Protein AF-A0A183Q7B4-F1 (afdb_monomer)

Solvent-accessible surface area (backbone atoms only — not comparable to full-atom values): 4369 Å² total; per-residue (Å²): 133,82,49,43,60,90,56,91,87,58,72,97,38,46,81,46,87,74,86,76,53,60,95,85,68,56,67,62,88,87,62,90,70,93,73,93,79,77,99,66,94,79,86,87,78,90,76,81,84,89,77,80,90,82,88,130

pLDDT: mean 91.22, std 5.42, range [68.0, 96.56]

Secondary structure (DSSP, 8-state):
-----SSSS--S-TT-------TT-PPPTT---S---S-S-----S----------

Radius of gyration: 21.55 Å; Cα contacts (8 Å, |Δi|>4): 21; chains: 1; bounding box: 42×32×58 Å

InterPro domains:
  IPR009000 Translation protein, beta-barrel domain superfamily [SSF50447] (1-52)

Foldseek 3Di:
DQWDDPDDPDDPGRPPDPDQDDPVPDGDPPRDDDDDDDPDDDDDPPDDDPDDDDDD

Mean predicted aligned error: 6.46 Å

Structure (mmCIF, N/CA/C/O backbone):
data_AF-A0A183Q7B4-F1
#
_entry.id   AF-A0A183Q7B4-F1
#
loop_
_atom_site.group_PDB
_atom_site.id
_atom_site.type_symbol
_atom_site.label_atom_id
_atom_site.label_alt_id
_atom_site.label_comp_id
_atom_site.label_asym_id
_atom_site.label_entity_id
_atom_site.label_seq_id
_atom_site.pdbx_PDB_ins_code
_atom_site.Cartn_x
_atom_site.Cartn_y
_atom_site.Cartn_z
_atom_site.occupancy
_atom_site.B_iso_or_equiv
_atom_site.auth_seq_id
_atom_site.auth_comp_id
_atom_site.auth_asym_id
_atom_site.auth_atom_id
_atom_site.pdbx_PDB_model_num
ATOM 1 N N . MET A 1 1 ? -1.572 -2.232 -6.970 1.00 79.00 1 MET A N 1
ATOM 2 C CA . MET A 1 1 ? -0.633 -2.519 -8.073 1.00 79.00 1 MET A CA 1
ATOM 3 C C . MET A 1 1 ? -0.474 -4.015 -8.138 1.00 79.00 1 MET A C 1
ATOM 5 O O . MET A 1 1 ? -0.337 -4.627 -7.085 1.00 79.00 1 MET A O 1
ATOM 9 N N . LYS A 1 2 ? -0.551 -4.589 -9.333 1.00 86.19 2 LYS A N 1
ATOM 10 C CA . LYS A 1 2 ? -0.143 -5.977 -9.537 1.00 86.19 2 LYS A CA 1
ATOM 11 C C . LYS A 1 2 ? 1.376 -5.954 -9.731 1.00 86.19 2 LYS A C 1
ATOM 13 O O . LYS A 1 2 ? 1.876 -5.043 -10.385 1.00 86.19 2 LYS A O 1
ATOM 18 N N . GLY A 1 3 ? 2.089 -6.843 -9.051 1.00 92.00 3 GLY A N 1
ATOM 19 C CA . GLY A 1 3 ? 3.541 -6.950 -9.171 1.00 92.00 3 GLY A CA 1
ATOM 20 C C . GLY A 1 3 ? 3.967 -7.597 -10.492 1.00 92.00 3 GLY A C 1
ATOM 21 O O . GLY A 1 3 ? 3.123 -7.888 -11.340 1.00 92.00 3 GLY A O 1
ATOM 22 N N . GLY A 1 4 ? 5.268 -7.834 -10.659 1.00 93.19 4 GLY A N 1
ATOM 23 C CA . GLY A 1 4 ? 5.781 -8.624 -11.782 1.00 93.19 4 GLY A CA 1
ATOM 24 C C . GLY A 1 4 ? 5.369 -10.104 -11.699 1.00 93.19 4 GLY A C 1
ATOM 25 O O . GLY A 1 4 ? 5.051 -10.584 -10.607 1.00 93.19 4 GLY A O 1
ATOM 26 N N . PRO A 1 5 ? 5.384 -10.842 -12.825 1.00 94.50 5 PRO A N 1
ATOM 27 C CA . PRO A 1 5 ? 5.113 -12.277 -12.844 1.00 94.50 5 PRO A CA 1
ATOM 28 C C . PRO A 1 5 ? 6.103 -13.034 -11.954 1.00 9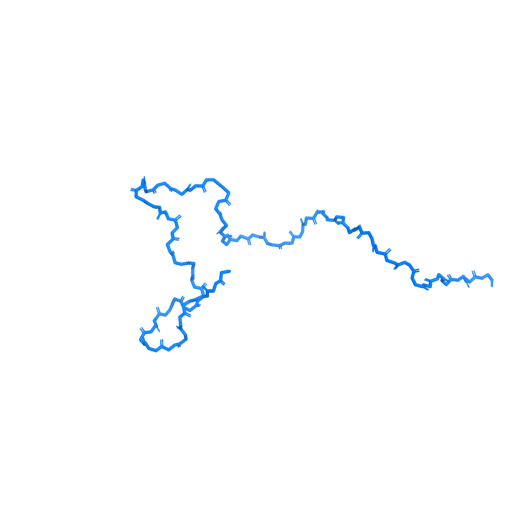4.50 5 PRO A C 1
ATOM 30 O O . PRO A 1 5 ? 7.281 -12.697 -11.909 1.00 94.50 5 PRO A O 1
ATOM 33 N N . ALA A 1 6 ? 5.628 -14.070 -11.258 1.00 93.44 6 ALA A N 1
ATOM 34 C CA . ALA A 1 6 ? 6.444 -14.886 -10.352 1.00 93.44 6 ALA A CA 1
ATOM 35 C C . ALA A 1 6 ? 7.435 -15.824 -11.070 1.00 93.44 6 ALA A C 1
ATOM 37 O O . ALA A 1 6 ? 8.343 -16.354 -10.438 1.00 93.44 6 ALA A O 1
ATOM 38 N N . ALA A 1 7 ? 7.250 -16.040 -12.375 1.00 92.69 7 ALA A N 1
ATOM 39 C CA . ALA A 1 7 ? 8.017 -16.972 -13.199 1.00 92.69 7 ALA A CA 1
ATOM 40 C C . ALA A 1 7 ? 8.368 -16.347 -14.565 1.00 92.69 7 ALA A C 1
ATOM 42 O O . ALA A 1 7 ? 8.163 -15.151 -14.774 1.00 92.69 7 ALA A O 1
ATOM 43 N N . HIS A 1 8 ? 8.895 -17.165 -15.487 1.00 92.06 8 HIS A N 1
ATOM 44 C CA . HIS A 1 8 ? 9.330 -16.778 -16.841 1.00 92.06 8 HIS A CA 1
ATOM 45 C C . HIS A 1 8 ? 10.460 -15.737 -16.861 1.00 92.06 8 HIS A C 1
ATOM 47 O O . HIS A 1 8 ? 10.352 -14.686 -17.484 1.00 92.06 8 HIS A O 1
ATOM 53 N N . GLY A 1 9 ? 11.558 -16.021 -16.152 1.00 91.88 9 GLY A N 1
ATOM 54 C CA . GLY A 1 9 ? 12.762 -15.179 -16.193 1.00 91.88 9 GLY A CA 1
ATOM 55 C C . GLY A 1 9 ? 12.653 -13.855 -15.427 1.00 91.88 9 GLY A C 1
ATOM 56 O O . GLY A 1 9 ? 13.542 -13.011 -15.528 1.00 91.88 9 GLY A O 1
ATOM 57 N N . SER A 1 10 ? 11.596 -13.657 -14.634 1.00 91.62 10 SER A N 1
ATOM 58 C CA . SER A 1 10 ? 11.483 -12.493 -13.755 1.00 91.62 10 SER A CA 1
ATOM 59 C C . SER A 1 10 ? 12.548 -12.519 -12.654 1.00 91.62 10 SER A C 1
ATOM 61 O O . SER A 1 10 ? 12.633 -13.462 -11.868 1.00 91.62 10 SER A O 1
ATOM 63 N N . THR A 1 11 ? 13.358 -11.460 -12.556 1.00 91.00 11 THR A N 1
ATOM 64 C CA . THR A 1 11 ? 14.425 -11.352 -11.552 1.00 91.00 11 THR A CA 1
ATOM 65 C C . THR A 1 11 ? 14.245 -10.117 -10.673 1.00 91.00 11 THR A C 1
ATOM 67 O O . THR A 1 11 ? 14.334 -8.971 -11.104 1.00 91.00 11 THR A O 1
ATOM 70 N N . LYS A 1 12 ? 13.995 -10.341 -9.377 1.00 90.56 12 LYS A N 1
ATOM 71 C CA . LYS A 1 12 ? 13.955 -9.294 -8.334 1.00 90.56 12 LYS A CA 1
ATOM 72 C C . LYS A 1 12 ? 12.924 -8.163 -8.556 1.00 90.56 12 LYS A C 1
ATOM 74 O O . LYS A 1 12 ? 12.994 -7.156 -7.849 1.00 90.56 12 LYS A O 1
ATOM 79 N N . PHE A 1 13 ? 11.940 -8.316 -9.454 1.00 93.31 13 PHE A N 1
ATOM 80 C CA . PHE A 1 13 ? 10.892 -7.306 -9.698 1.00 93.31 13 PHE A CA 1
ATOM 81 C C . PHE A 1 13 ? 9.454 -7.740 -9.361 1.00 93.31 13 PHE A C 1
ATOM 83 O O . PHE A 1 13 ? 8.519 -6.966 -9.546 1.00 93.31 13 PHE A O 1
ATOM 90 N N . HIS A 1 14 ? 9.275 -8.906 -8.734 1.00 93.75 14 HIS A N 1
ATOM 91 C CA . HIS A 1 14 ? 7.981 -9.468 -8.312 1.00 93.75 14 HIS A CA 1
ATOM 92 C C . HIS A 1 14 ? 7.071 -8.508 -7.535 1.00 93.75 14 HIS A C 1
ATOM 94 O O . HIS A 1 14 ? 5.858 -8.548 -7.682 1.00 93.75 14 HIS A O 1
ATOM 100 N N . ARG A 1 15 ? 7.643 -7.632 -6.699 1.00 94.62 15 ARG A N 1
ATOM 101 C CA . ARG A 1 15 ? 6.897 -6.654 -5.880 1.00 94.62 15 ARG A CA 1
ATOM 102 C C . ARG A 1 15 ? 7.292 -5.206 -6.170 1.00 94.62 15 ARG A C 1
ATOM 104 O O . ARG A 1 15 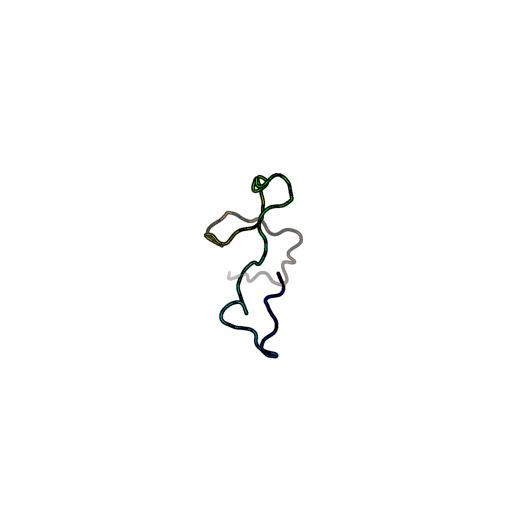? 6.892 -4.305 -5.436 1.00 94.62 15 ARG A O 1
ATOM 111 N N . ARG A 1 16 ? 8.114 -4.981 -7.200 1.00 92.06 16 ARG A N 1
ATOM 112 C CA . ARG A 1 16 ? 8.553 -3.634 -7.577 1.00 92.06 16 ARG A CA 1
ATOM 113 C C . ARG A 1 16 ? 7.416 -2.875 -8.251 1.00 92.06 16 ARG A C 1
ATOM 115 O O . ARG A 1 16 ? 6.467 -3.462 -8.759 1.00 92.06 16 ARG A O 1
ATOM 122 N N . MET A 1 17 ? 7.543 -1.553 -8.244 1.00 91.38 17 MET A N 1
ATOM 123 C CA . MET A 1 17 ? 6.534 -0.653 -8.787 1.00 91.38 17 MET A CA 1
ATOM 124 C C . MET A 1 17 ? 6.428 -0.670 -10.310 1.00 91.38 17 MET A C 1
ATOM 126 O O . MET A 1 17 ? 5.332 -0.505 -10.838 1.00 91.38 17 MET A O 1
ATOM 130 N N . GLY A 1 1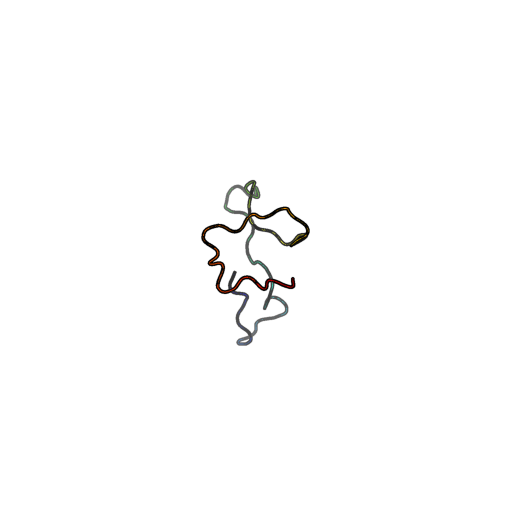8 ? 7.552 -0.878 -10.996 1.00 91.06 18 GLY A N 1
ATOM 131 C CA . GLY A 1 18 ? 7.650 -0.669 -12.436 1.00 91.06 18 GLY A CA 1
ATOM 132 C C . GLY A 1 18 ? 7.958 0.793 -12.763 1.00 91.06 18 GLY A C 1
ATOM 133 O O . GLY A 1 18 ? 8.695 1.443 -12.026 1.00 91.06 18 GLY A O 1
ATOM 134 N N . SER A 1 19 ? 7.427 1.287 -13.882 1.00 91.19 19 SER A N 1
ATOM 135 C CA . SER A 1 19 ? 7.693 2.643 -14.375 1.00 91.19 19 SER A CA 1
ATOM 136 C C . SER A 1 19 ? 6.993 3.735 -13.550 1.00 91.19 19 SER A C 1
ATOM 138 O O . SER A 1 19 ? 5.813 3.615 -13.202 1.00 91.19 19 SER A O 1
ATOM 140 N N . ASN A 1 20 ? 7.713 4.832 -13.286 1.00 89.81 20 ASN A N 1
ATOM 141 C CA . ASN A 1 20 ? 7.269 5.924 -12.409 1.00 89.81 20 ASN A CA 1
ATOM 142 C C . ASN A 1 20 ? 7.019 7.250 -13.140 1.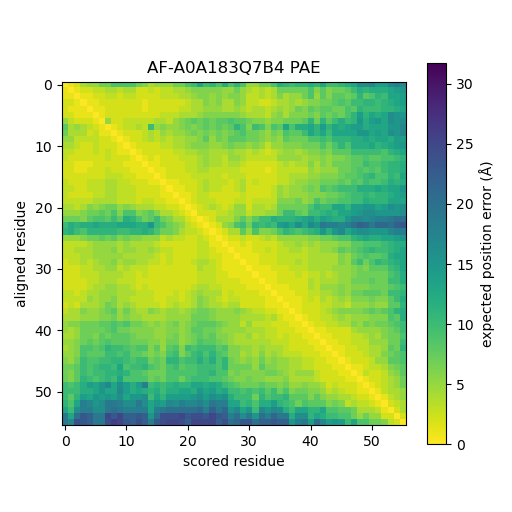00 89.81 20 ASN A C 1
ATOM 144 O O . ASN A 1 20 ? 6.246 8.068 -12.638 1.00 89.81 20 ASN A O 1
ATOM 148 N N . ALA A 1 21 ? 7.645 7.449 -14.300 1.00 91.12 21 ALA A N 1
ATOM 149 C CA . ALA A 1 21 ? 7.581 8.669 -15.097 1.00 91.12 21 ALA A CA 1
ATOM 150 C C . ALA A 1 21 ? 7.254 8.337 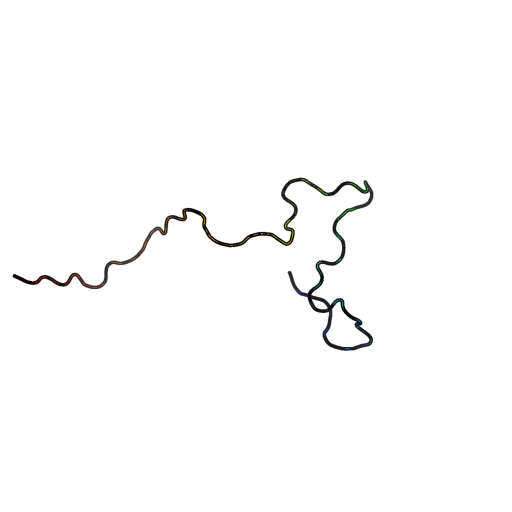-16.562 1.00 91.12 21 ALA A C 1
ATOM 152 O O . ALA A 1 21 ? 7.481 7.214 -17.019 1.00 91.12 21 ALA A O 1
ATOM 153 N N . GLY A 1 22 ? 6.669 9.309 -17.263 1.00 87.62 22 GLY A N 1
ATOM 154 C CA . GLY A 1 22 ? 6.375 9.236 -18.6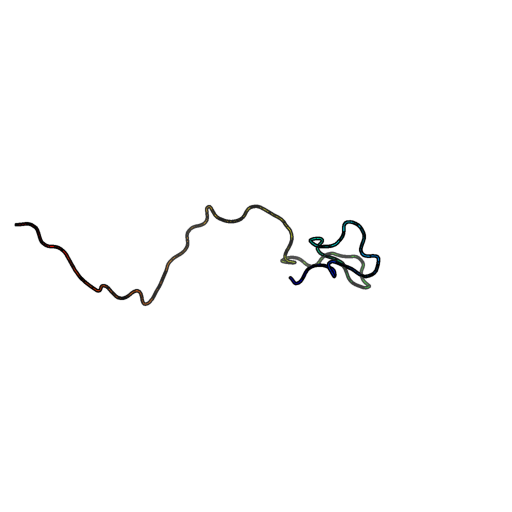95 1.00 87.62 22 GLY A CA 1
ATOM 155 C C . GLY A 1 22 ? 7.439 9.938 -19.540 1.00 87.62 22 GLY A C 1
ATOM 156 O O . GLY A 1 22 ? 8.558 10.157 -19.085 1.00 87.62 22 GLY A O 1
ATOM 157 N N . ILE A 1 23 ? 7.060 10.324 -20.760 1.00 85.56 23 ILE A N 1
ATOM 158 C CA . ILE A 1 23 ? 7.937 10.949 -21.770 1.00 85.56 23 ILE A CA 1
ATOM 159 C C . ILE A 1 23 ? 8.630 12.214 -21.241 1.00 85.56 23 ILE A C 1
ATOM 161 O O . ILE A 1 23 ? 9.793 12.453 -21.538 1.00 85.56 23 ILE A O 1
ATOM 165 N N . GLU A 1 24 ? 7.942 12.989 -20.407 1.00 83.31 24 GLU A N 1
ATOM 166 C CA . GLU A 1 24 ? 8.451 14.247 -19.848 1.00 83.31 24 GLU A CA 1
ATOM 167 C C . GLU A 1 24 ? 9.518 14.049 -18.756 1.00 83.31 24 GLU A C 1
ATOM 169 O O . GLU A 1 24 ? 10.094 15.018 -18.274 1.00 83.31 24 GLU A O 1
ATOM 174 N N . GLY A 1 25 ? 9.766 12.810 -18.308 1.00 87.50 25 GLY A N 1
ATOM 175 C CA . GLY A 1 25 ? 10.775 12.482 -17.291 1.00 87.50 25 GLY A CA 1
ATOM 176 C C . GLY A 1 25 ? 10.438 12.934 -15.862 1.00 87.50 25 GLY A C 1
ATOM 177 O O . GLY A 1 25 ? 11.091 12.507 -14.911 1.00 87.50 25 GLY A O 1
ATOM 178 N N . VAL A 1 26 ? 9.393 13.744 -15.680 1.00 92.31 26 VAL A N 1
ATOM 179 C CA . VAL A 1 26 ? 8.942 14.224 -14.369 1.00 92.31 26 VAL A CA 1
ATOM 180 C C . VAL A 1 26 ? 7.981 13.222 -13.723 1.00 92.31 26 VAL A C 1
ATOM 182 O O . VAL A 1 26 ? 7.116 12.639 -14.378 1.00 92.31 26 VAL A O 1
ATOM 185 N N . ILE A 1 27 ? 8.110 13.031 -12.405 1.00 91.94 27 ILE A N 1
ATOM 186 C CA . ILE A 1 27 ? 7.164 12.242 -11.605 1.00 91.94 27 ILE A CA 1
ATOM 187 C C . ILE A 1 27 ? 5.981 13.144 -11.207 1.00 91.94 27 ILE A C 1
ATOM 189 O O . ILE A 1 27 ? 6.188 14.123 -10.485 1.00 91.94 27 ILE A O 1
ATOM 193 N N . PRO A 1 28 ? 4.735 12.826 -11.609 1.00 92.06 28 PRO A N 1
ATOM 194 C CA . PRO A 1 28 ? 3.570 13.634 -11.252 1.00 92.06 28 PRO A CA 1
ATOM 195 C C . PRO A 1 28 ? 3.342 13.709 -9.735 1.00 92.06 28 PRO A C 1
ATOM 197 O O . PRO A 1 28 ? 3.475 12.709 -9.019 1.00 92.06 28 PRO A O 1
ATOM 200 N N . ARG A 1 29 ? 2.920 14.876 -9.228 1.00 92.75 29 ARG A N 1
ATOM 201 C CA . ARG A 1 29 ? 2.527 15.019 -7.815 1.00 92.75 29 ARG A CA 1
ATOM 202 C C . ARG A 1 29 ? 1.326 14.121 -7.503 1.00 92.75 29 ARG A C 1
ATOM 204 O O . ARG A 1 29 ? 0.423 13.965 -8.316 1.00 92.75 29 ARG A O 1
ATOM 211 N N . GLY A 1 30 ? 1.327 13.506 -6.320 1.00 92.62 30 GLY A N 1
ATOM 212 C CA . GLY A 1 30 ? 0.284 12.558 -5.909 1.00 92.62 30 GLY A CA 1
ATOM 213 C C . GLY A 1 30 ? 0.423 11.148 -6.501 1.00 92.62 30 GLY A C 1
ATOM 214 O O . GLY A 1 30 ? -0.386 10.275 -6.175 1.00 92.62 30 GLY A O 1
ATOM 215 N N . LYS A 1 31 ? 1.455 10.879 -7.321 1.00 92.75 31 LYS A N 1
ATOM 216 C CA . LYS A 1 31 ? 1.786 9.516 -7.761 1.00 92.75 31 LYS A CA 1
ATOM 217 C C . LYS A 1 31 ? 1.967 8.611 -6.539 1.00 92.75 31 LYS A C 1
ATOM 219 O O . LYS A 1 31 ? 2.688 8.932 -5.597 1.00 92.75 31 LYS A O 1
ATOM 224 N N . ARG A 1 32 ? 1.282 7.465 -6.546 1.00 92.56 32 ARG A N 1
ATOM 225 C CA . ARG A 1 32 ? 1.295 6.511 -5.429 1.00 92.56 32 ARG A CA 1
ATOM 226 C C . ARG A 1 32 ? 2.661 5.830 -5.362 1.00 92.56 32 ARG A C 1
ATOM 228 O O . ARG A 1 32 ? 2.966 5.034 -6.242 1.00 92.56 32 ARG A O 1
ATOM 235 N N . MET A 1 33 ? 3.428 6.125 -4.314 1.00 94.56 33 MET A N 1
ATOM 236 C CA . MET A 1 33 ? 4.753 5.562 -4.034 1.00 94.56 33 MET A CA 1
ATOM 237 C C . MET A 1 33 ? 4.753 4.777 -2.713 1.00 94.56 33 MET A C 1
ATOM 239 O O . MET A 1 33 ? 3.806 4.871 -1.929 1.00 94.56 33 MET A O 1
ATOM 243 N N . ALA A 1 34 ? 5.805 3.993 -2.461 1.00 94.06 34 ALA A N 1
ATOM 244 C CA . ALA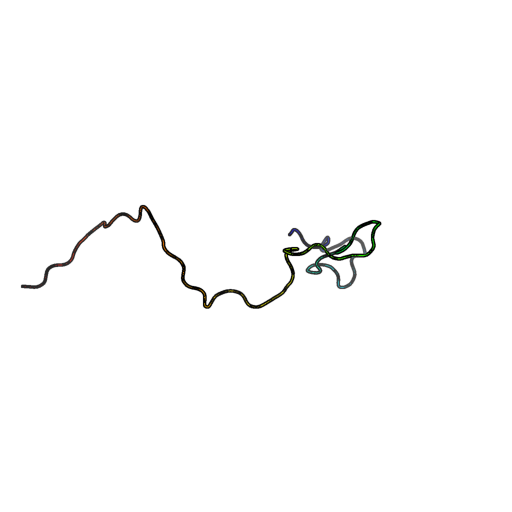 A 1 34 ? 6.015 3.389 -1.146 1.00 94.06 34 ALA A CA 1
ATOM 245 C C . ALA A 1 34 ? 6.236 4.485 -0.087 1.00 94.06 34 ALA A C 1
ATOM 247 O O . ALA A 1 34 ? 6.890 5.489 -0.356 1.00 94.06 34 ALA A O 1
ATOM 248 N N . GLY A 1 35 ? 5.685 4.293 1.110 1.00 94.44 35 GLY A N 1
ATOM 249 C CA . GLY A 1 35 ? 5.765 5.252 2.208 1.00 94.44 35 GLY A CA 1
ATOM 250 C C . GLY A 1 35 ? 5.008 4.754 3.437 1.00 94.44 35 GLY A C 1
ATOM 251 O O . GLY A 1 35 ? 4.498 3.632 3.448 1.00 94.44 35 GLY A O 1
ATOM 252 N N . VAL A 1 36 ? 4.921 5.592 4.470 1.00 96.56 36 VAL A N 1
ATOM 253 C CA . VAL A 1 36 ? 4.260 5.237 5.733 1.00 96.56 36 VAL A CA 1
ATOM 254 C C . VAL A 1 36 ? 2.750 5.078 5.534 1.00 96.56 36 VAL A C 1
ATOM 256 O O . VAL A 1 36 ? 2.064 5.983 5.042 1.00 96.56 36 VAL A O 1
ATOM 259 N N . MET A 1 37 ? 2.231 3.925 5.951 1.00 96.25 37 MET A N 1
ATOM 260 C CA . MET A 1 37 ? 0.811 3.582 5.944 1.00 96.25 37 MET A CA 1
ATOM 261 C C . MET A 1 37 ? 0.284 3.516 7.381 1.00 96.25 37 MET A C 1
ATOM 263 O O . MET A 1 37 ? 0.973 3.027 8.267 1.00 96.25 37 MET A O 1
ATOM 267 N N . GLY A 1 38 ? -0.949 3.978 7.601 1.00 95.12 38 GLY A N 1
ATOM 268 C CA . GLY A 1 38 ? -1.554 4.035 8.936 1.00 95.12 38 GLY A CA 1
ATOM 269 C C . GLY A 1 38 ? -1.211 5.321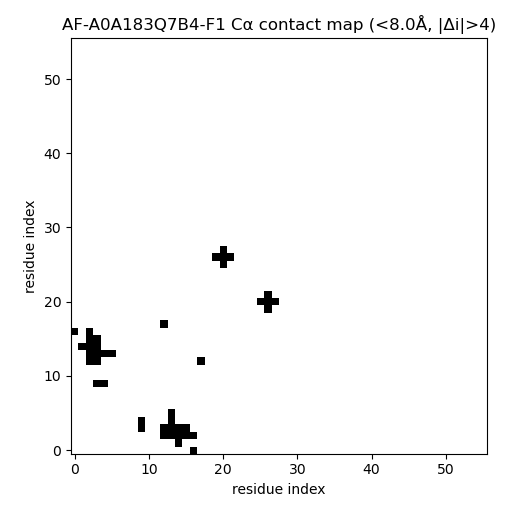 9.691 1.00 95.12 38 GLY A C 1
ATOM 270 O O . GLY A 1 38 ? -0.727 6.278 9.087 1.00 95.12 38 GLY A O 1
ATOM 271 N N . ASN A 1 39 ? -1.521 5.344 10.992 1.00 96.19 39 ASN A N 1
ATOM 272 C CA . ASN A 1 39 ? -1.366 6.500 11.887 1.00 96.19 39 ASN A CA 1
ATOM 273 C C . ASN A 1 39 ? -1.991 7.802 11.342 1.00 96.19 39 ASN A C 1
ATOM 275 O O . ASN A 1 39 ? -1.375 8.865 11.330 1.00 96.19 39 ASN A O 1
ATOM 279 N N . ARG A 1 40 ? -3.211 7.702 10.806 1.00 95.06 40 ARG A N 1
ATOM 280 C CA . ARG A 1 40 ? -3.978 8.839 10.281 1.00 95.06 40 ARG A CA 1
ATOM 281 C C . ARG A 1 40 ? -5.398 8.753 10.809 1.00 95.06 40 ARG A C 1
ATOM 283 O O . ARG A 1 40 ? -5.969 7.663 10.840 1.00 95.06 40 ARG A O 1
ATOM 290 N N . PHE A 1 41 ? -5.972 9.895 11.171 1.00 96.12 41 PHE A N 1
ATOM 291 C CA . PHE A 1 41 ? -7.380 9.970 11.543 1.00 96.12 41 PHE A CA 1
ATOM 292 C C . PHE A 1 41 ? -8.264 9.521 10.373 1.00 96.12 41 PHE A C 1
ATOM 294 O O . PHE A 1 41 ? -8.074 9.945 9.231 1.00 96.12 41 PHE A O 1
ATOM 301 N N . ARG A 1 42 ? -9.229 8.642 10.660 1.00 95.12 42 ARG A N 1
ATOM 302 C CA . ARG A 1 42 ? -10.209 8.135 9.695 1.00 95.12 42 ARG A CA 1
ATOM 303 C C . ARG A 1 42 ? -11.559 7.997 10.386 1.00 95.12 42 ARG A C 1
ATOM 305 O O . ARG A 1 42 ? -11.654 7.339 11.414 1.00 95.12 42 ARG A O 1
ATOM 312 N N . SER A 1 43 ? -12.601 8.561 9.788 1.00 95.44 43 SER A N 1
ATOM 313 C CA . SER A 1 43 ? -13.979 8.380 10.245 1.00 95.44 43 SER A CA 1
ATOM 314 C C . SER A 1 43 ? -14.653 7.268 9.446 1.00 95.44 43 SER A C 1
ATOM 316 O O . SER A 1 43 ? -14.581 7.252 8.214 1.00 95.44 43 SER A O 1
ATOM 318 N N . LEU A 1 44 ? -15.322 6.349 10.140 1.00 96.50 44 LEU A N 1
ATOM 319 C CA . LEU A 1 44 ? -16.250 5.396 9.531 1.00 96.50 44 LEU A CA 1
ATOM 320 C C . LEU A 1 44 ? -17.665 5.991 9.570 1.00 96.50 44 LEU A C 1
ATOM 322 O O . LEU A 1 44 ? -17.997 6.742 10.483 1.00 96.50 44 LEU A O 1
ATOM 326 N N . ARG A 1 45 ? -18.488 5.694 8.563 1.00 95.56 45 ARG A N 1
ATOM 327 C CA . ARG A 1 45 ? -19.878 6.171 8.452 1.00 95.56 45 ARG A CA 1
ATOM 328 C C . ARG A 1 45 ? -20.793 4.985 8.157 1.00 95.56 45 ARG A C 1
ATOM 330 O O . ARG A 1 45 ? -20.349 4.041 7.512 1.00 95.56 45 ARG A O 1
ATOM 337 N N . GLY A 1 46 ? -22.045 5.051 8.616 1.00 95.38 46 GLY A N 1
ATOM 338 C CA . GLY A 1 46 ? -23.042 3.994 8.388 1.00 95.38 46 GLY A CA 1
ATOM 339 C C . GLY A 1 46 ? -22.769 2.6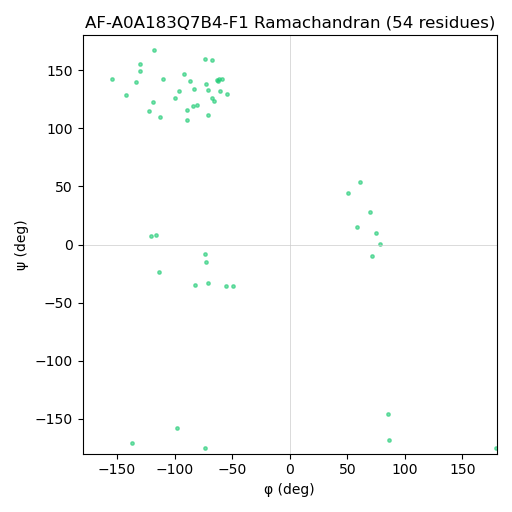96 9.154 1.00 95.38 46 GLY A C 1
ATOM 340 O O . GLY A 1 46 ? -23.133 1.624 8.686 1.00 95.38 46 GLY A O 1
ATOM 341 N N . VAL A 1 47 ? -22.092 2.776 10.303 1.00 95.06 47 VAL A N 1
ATOM 342 C CA . VAL A 1 47 ? -21.832 1.608 11.154 1.00 95.06 47 VAL A CA 1
ATOM 343 C C . VAL A 1 47 ? -23.083 1.322 11.984 1.00 95.06 47 VAL A C 1
ATOM 345 O O . VAL A 1 47 ? -23.533 2.185 12.735 1.00 95.06 47 VAL A O 1
ATOM 348 N N . MET A 1 48 ? -23.651 0.125 11.828 1.00 94.31 48 MET A N 1
ATOM 349 C CA . MET A 1 48 ? -24.799 -0.331 12.611 1.00 94.31 48 MET A CA 1
ATOM 350 C C . MET A 1 48 ? -24.380 -0.604 14.058 1.00 94.31 48 MET A C 1
ATOM 352 O O . MET A 1 48 ? -23.392 -1.296 14.302 1.00 94.31 48 MET A O 1
ATOM 356 N N . VAL A 1 49 ? -25.166 -0.105 15.010 1.00 91.81 49 VAL A N 1
ATOM 357 C CA . VAL A 1 49 ? -25.074 -0.503 16.418 1.00 91.81 49 VAL A CA 1
ATOM 358 C C . VAL A 1 49 ? -26.002 -1.701 16.610 1.00 91.81 49 VAL A C 1
ATOM 360 O O . VAL A 1 49 ? -27.217 -1.543 16.551 1.00 91.81 49 VAL A O 1
ATOM 363 N N . SER A 1 50 ? -25.443 -2.903 16.767 1.00 93.31 50 SER A N 1
ATOM 364 C CA . SER A 1 50 ? -26.223 -4.152 16.832 1.00 93.31 50 SER A CA 1
ATOM 365 C C . SER A 1 50 ? -26.800 -4.445 18.216 1.00 93.31 50 SER A C 1
ATOM 367 O O . SER A 1 50 ? -27.882 -5.009 18.331 1.00 93.31 50 SER A O 1
ATOM 369 N N . GLN A 1 51 ? -26.077 -4.082 19.270 1.00 91.31 51 GLN A N 1
ATOM 370 C CA . GLN A 1 51 ? -26.468 -4.312 20.654 1.00 91.31 51 GLN A CA 1
ATOM 371 C C . GLN A 1 51 ? -25.799 -3.271 21.545 1.00 91.31 51 GLN A C 1
ATOM 373 O O . GLN A 1 51 ? -24.645 -2.901 21.323 1.00 91.31 51 GLN A O 1
ATOM 378 N N . VAL A 1 52 ? -26.522 -2.816 22.563 1.00 89.06 52 VAL A N 1
ATOM 379 C CA . VAL A 1 52 ? -25.989 -1.959 23.623 1.00 89.06 52 VAL A CA 1
ATOM 380 C C . VAL A 1 52 ? -26.144 -2.722 24.926 1.00 89.06 52 VAL A C 1
ATOM 382 O O . VAL A 1 52 ? -27.242 -3.160 25.262 1.00 89.06 52 VAL A O 1
ATOM 385 N N . LEU A 1 53 ? -25.033 -2.929 25.625 1.00 87.81 53 LEU A N 1
ATOM 386 C CA . LEU A 1 53 ? -25.025 -3.628 26.900 1.00 87.81 53 LEU A CA 1
ATOM 387 C C . LEU A 1 53 ? -25.240 -2.611 28.020 1.00 87.81 53 LEU A C 1
ATOM 389 O O . LEU A 1 53 ? -24.410 -1.725 28.218 1.00 87.81 53 LEU A O 1
ATOM 393 N N . PHE A 1 54 ? -26.359 -2.740 28.728 1.00 80.75 54 PHE A N 1
ATOM 394 C CA . PHE A 1 54 ? -26.636 -1.976 29.938 1.00 80.75 54 PHE A CA 1
ATOM 395 C C . PHE A 1 54 ? -26.333 -2.848 31.156 1.00 80.75 54 PHE A C 1
ATOM 397 O O . PHE A 1 54 ? -26.856 -3.954 31.270 1.00 80.75 54 PHE A O 1
ATOM 404 N N . PHE A 1 55 ? -25.493 -2.334 32.052 1.00 72.88 55 PHE A N 1
ATOM 405 C CA . PHE A 1 55 ? -25.318 -2.853 33.403 1.00 72.88 55 PHE A CA 1
ATOM 406 C C . PHE A 1 55 ? -25.860 -1.793 34.360 1.00 72.88 55 PHE A C 1
ATOM 408 O O . PHE A 1 55 ? -25.282 -0.709 34.463 1.00 72.88 55 PHE A O 1
ATOM 415 N N . PHE A 1 56 ? -26.991 -2.091 34.989 1.00 68.00 56 PHE A N 1
ATOM 416 C CA . PHE A 1 56 ? -27.529 -1.373 36.140 1.00 68.00 56 PHE A CA 1
ATOM 417 C C . PHE A 1 56 ? -27.597 -2.337 37.322 1.00 68.00 56 PHE A C 1
ATOM 419 O O . PHE A 1 56 ? -27.788 -3.550 37.069 1.00 68.00 56 PHE A O 1
#

Organism: NCBI:txid31246

Sequence (56 aa):
MKGGPAAHGSTKFHRRMGSNAGIEGVIPRGKRMAGVMGNRFRSLRGVMVSQVLFFF